Protein AF-A0A938RWR5-F1 (afdb_monomer_lite)

Foldseek 3Di:
DDDDDDDDDDPPPDDDPDDPDDPPPDDDDDDDPPPVVVPCPVVVVVVVVQVPDDPVRNVVVVVVVVVLVPDDPVVVVVVVVVVVVQVPDDPVRNVVVVVVVVVLVPDDPVVNVVVVVVVVPDDPVRVVVVVVVVVVVVVDDD

pLDDT: mean 77.19, std 21.81, range [32.59, 98.06]

Sequence (142 aa):
MTPCAVGPAAGRSAVSRRGFLRACAFALAGGAWPARADEKSPDRSARERWKKLSPKQREKVRERYQKFEKLPPKEQARVRKNLERWQKLSPDQRKAARERYKRWRELPPEKRDQLRERWRELTPEQRKELRKRRGQRKAEPS

Secondary structure (DSSP, 8-state):
---------------------------SS-S-------TT-HHHHHHHHHHTS-HHHHHHHHHHHHHHHTS-HHHHHHHHHHHHHHHTS-HHHHHHHHHHHHHHHHS-HHHHHHHHHHHHHS-HHHHHHHHHHHHHHHHS--

Structure (mmCIF, N/CA/C/O backbone):
data_AF-A0A938RWR5-F1
#
_entry.id   AF-A0A938RWR5-F1
#
loop_
_atom_site.group_PDB
_atom_site.id
_atom_site.type_symbol
_atom_site.label_atom_id
_atom_site.label_alt_id
_atom_site.label_comp_id
_atom_site.label_asym_id
_atom_site.label_entity_id
_atom_site.label_seq_id
_atom_site.pdbx_PDB_ins_code
_atom_site.Cartn_x
_atom_site.Cartn_y
_atom_site.Cartn_z
_atom_site.occupancy
_atom_site.B_iso_or_equiv
_atom_site.auth_seq_id
_atom_site.auth_comp_id
_atom_site.auth_asym_id
_atom_site.auth_atom_id
_atom_site.pdbx_PDB_model_num
ATOM 1 N N . MET A 1 1 ? -30.680 66.230 4.985 1.00 40.09 1 MET A N 1
ATOM 2 C CA . MET A 1 1 ? -30.682 67.282 3.947 1.00 40.09 1 MET A CA 1
ATOM 3 C C . MET A 1 1 ? -29.962 66.730 2.726 1.00 40.09 1 MET A C 1
ATOM 5 O O . MET A 1 1 ? -28.775 66.459 2.809 1.00 40.09 1 MET A O 1
ATOM 9 N N . THR A 1 2 ? -30.697 66.448 1.653 1.00 45.47 2 THR A N 1
ATOM 10 C CA . THR A 1 2 ? -30.172 66.134 0.308 1.00 45.47 2 THR A CA 1
ATOM 11 C C . THR A 1 2 ? -29.748 67.423 -0.408 1.00 45.47 2 THR A C 1
ATOM 13 O O . THR A 1 2 ? -30.280 68.484 -0.078 1.00 45.47 2 THR A O 1
ATOM 16 N N . PRO A 1 3 ? -28.856 67.344 -1.412 1.00 48.62 3 PRO A N 1
ATOM 17 C CA . PRO A 1 3 ? -29.376 67.477 -2.778 1.00 48.62 3 PRO A CA 1
ATOM 18 C C . PRO A 1 3 ? -28.792 66.492 -3.811 1.00 48.62 3 PRO A C 1
ATOM 20 O O . PRO A 1 3 ? -27.734 65.895 -3.635 1.00 48.62 3 PRO A O 1
ATOM 23 N N . CYS A 1 4 ? -29.559 66.344 -4.894 1.00 38.75 4 CYS A N 1
ATOM 24 C CA . CYS A 1 4 ? -29.287 65.610 -6.131 1.00 38.75 4 CYS A CA 1
ATOM 25 C C . CYS A 1 4 ? -28.329 66.370 -7.074 1.00 38.75 4 CYS A C 1
ATOM 27 O O . CYS A 1 4 ? -28.371 67.596 -7.070 1.00 38.75 4 CYS A O 1
ATOM 29 N N . ALA A 1 5 ? -27.591 65.661 -7.952 1.00 39.97 5 ALA A N 1
ATOM 30 C CA . ALA A 1 5 ? -27.679 65.759 -9.432 1.00 39.97 5 ALA A CA 1
ATOM 31 C C . ALA A 1 5 ? -26.479 65.119 -10.196 1.00 39.97 5 ALA A C 1
ATOM 33 O O . ALA A 1 5 ? -25.332 65.424 -9.903 1.00 39.97 5 ALA A O 1
ATOM 34 N N . VAL A 1 6 ? -26.814 64.275 -11.199 1.00 36.56 6 VAL A N 1
ATOM 35 C CA . VAL A 1 6 ? -26.268 64.113 -12.587 1.00 36.56 6 VAL A CA 1
ATOM 36 C C . VAL A 1 6 ? -24.734 64.025 -12.794 1.00 36.56 6 VAL A C 1
ATOM 38 O O . VAL A 1 6 ? -24.016 64.973 -12.530 1.00 36.56 6 VAL A O 1
ATOM 41 N N . GLY A 1 7 ? -24.163 62.929 -13.327 1.00 32.59 7 GLY A N 1
ATOM 42 C CA . GLY A 1 7 ? -24.146 62.546 -14.759 1.00 32.59 7 GLY A CA 1
ATOM 43 C C . GLY A 1 7 ? -23.030 61.510 -15.100 1.00 32.59 7 GLY A C 1
ATOM 44 O O . GLY A 1 7 ? -22.434 60.967 -14.179 1.00 32.59 7 GLY A O 1
ATOM 45 N N . PRO A 1 8 ? -22.756 61.206 -16.391 1.00 43.59 8 PRO A N 1
ATOM 46 C CA . PRO A 1 8 ? -22.699 59.867 -17.025 1.00 43.59 8 PRO A CA 1
ATOM 47 C C . PRO A 1 8 ? -21.349 59.118 -16.849 1.00 43.59 8 PRO A C 1
ATOM 49 O O . PRO A 1 8 ? -20.344 59.719 -16.509 1.00 43.59 8 PRO A O 1
ATOM 52 N N . ALA A 1 9 ? -21.219 57.801 -17.054 1.00 39.84 9 ALA A N 1
ATOM 53 C CA . ALA A 1 9 ? -21.160 57.187 -18.380 1.00 39.84 9 ALA A CA 1
ATOM 54 C C . ALA A 1 9 ? -21.158 55.649 -18.316 1.00 39.84 9 ALA A C 1
ATOM 56 O O . ALA A 1 9 ? -20.606 55.016 -17.419 1.00 39.84 9 ALA A O 1
ATOM 57 N N . ALA A 1 10 ? -21.776 55.064 -19.337 1.00 38.53 10 ALA A N 1
ATOM 58 C CA . ALA A 1 10 ? -21.840 53.642 -19.603 1.00 38.53 10 ALA A CA 1
ATOM 59 C C . ALA A 1 10 ? -20.448 52.997 -19.745 1.00 38.53 10 ALA A C 1
ATOM 61 O O . ALA A 1 10 ? -19.692 53.321 -20.653 1.00 38.53 10 ALA A O 1
ATOM 62 N N . GLY A 1 11 ? -20.167 51.993 -18.914 1.00 35.84 11 GLY A N 1
ATOM 63 C CA . GLY A 1 11 ? -19.085 51.028 -19.114 1.00 35.84 11 GLY A CA 1
ATOM 64 C C . GLY A 1 11 ? -19.623 49.694 -19.626 1.00 35.84 11 GLY A C 1
ATOM 65 O O . GLY A 1 11 ? -19.477 48.670 -18.966 1.00 35.84 11 GLY A O 1
ATOM 66 N N . ARG A 1 12 ? -20.302 49.690 -20.780 1.00 40.31 12 ARG A N 1
ATOM 67 C CA . ARG A 1 12 ? -20.577 48.447 -21.516 1.00 40.31 12 ARG A CA 1
ATOM 68 C C . ARG A 1 12 ? -19.326 48.093 -22.315 1.00 40.31 12 ARG A C 1
ATOM 70 O O . ARG A 1 12 ? -19.201 48.509 -23.462 1.00 40.31 12 ARG A O 1
ATOM 77 N N . SER A 1 13 ? -18.423 47.298 -21.748 1.00 39.00 13 SER A N 1
ATOM 78 C CA . SER A 1 13 ? -17.453 46.583 -22.582 1.00 39.00 13 SER A CA 1
ATOM 79 C C . SER A 1 13 ? -18.195 45.463 -23.296 1.00 39.00 13 SER A C 1
ATOM 81 O O . SER A 1 13 ? -18.506 44.412 -22.737 1.00 39.00 13 SER A O 1
ATOM 83 N N . ALA A 1 14 ? -18.571 45.785 -24.528 1.00 42.09 14 ALA A N 1
ATOM 84 C CA . ALA A 1 14 ? -19.242 44.923 -25.471 1.00 42.09 14 ALA A CA 1
ATOM 85 C C . ALA A 1 14 ? -18.469 43.617 -25.687 1.00 42.09 14 ALA A C 1
ATOM 87 O O . ALA A 1 14 ? -17.249 43.593 -25.846 1.00 42.09 14 ALA A O 1
ATOM 88 N N . VAL A 1 15 ? -19.230 42.527 -25.758 1.00 46.53 15 VAL A N 1
ATOM 89 C CA . VAL A 1 15 ? -18.776 41.254 -26.299 1.00 46.53 15 VAL A CA 1
ATOM 90 C C . VAL A 1 15 ? -18.375 41.492 -27.762 1.00 46.53 15 VAL A C 1
ATOM 92 O O . VAL A 1 15 ? -19.211 41.824 -28.602 1.00 46.53 15 VAL A O 1
ATOM 95 N N . SER A 1 16 ? -17.088 41.367 -28.086 1.00 40.25 16 SER A N 1
ATOM 96 C CA . SER A 1 16 ? -16.645 41.380 -29.481 1.00 40.25 16 SER A CA 1
ATOM 97 C C . SER A 1 16 ? -16.692 39.954 -30.013 1.00 40.25 16 SER A C 1
ATOM 99 O O . SER A 1 16 ? -15.748 39.174 -29.895 1.00 40.25 16 SER A O 1
ATOM 101 N N . ARG A 1 17 ? -17.846 39.597 -30.580 1.00 59.81 17 ARG A N 1
ATOM 102 C CA . ARG A 1 17 ? -17.933 38.530 -31.575 1.00 59.81 17 ARG A CA 1
ATOM 103 C C . ARG A 1 17 ? -17.366 39.095 -32.869 1.00 59.81 17 ARG A C 1
ATOM 105 O O . ARG A 1 17 ? -18.060 39.853 -33.536 1.00 59.81 17 ARG A O 1
ATOM 112 N N . ARG A 1 18 ? -16.143 38.719 -33.234 1.00 50.53 18 ARG A N 1
ATOM 113 C CA . ARG A 1 18 ? -15.664 38.744 -34.624 1.00 50.53 18 ARG A CA 1
ATOM 114 C C . ARG A 1 18 ? -14.396 37.905 -34.742 1.00 50.53 18 ARG A C 1
ATOM 116 O O . ARG A 1 18 ? -13.399 38.189 -34.095 1.00 50.53 18 ARG A O 1
ATOM 123 N N . GLY A 1 19 ? -14.462 36.903 -35.613 1.00 37.22 19 GLY A N 1
ATOM 124 C CA . GLY A 1 19 ? -13.286 36.390 -36.305 1.00 37.22 19 GLY A CA 1
ATOM 125 C C . GLY A 1 19 ? -12.647 35.147 -35.705 1.00 37.22 19 GLY A C 1
ATOM 126 O O . GLY A 1 19 ? -11.573 35.2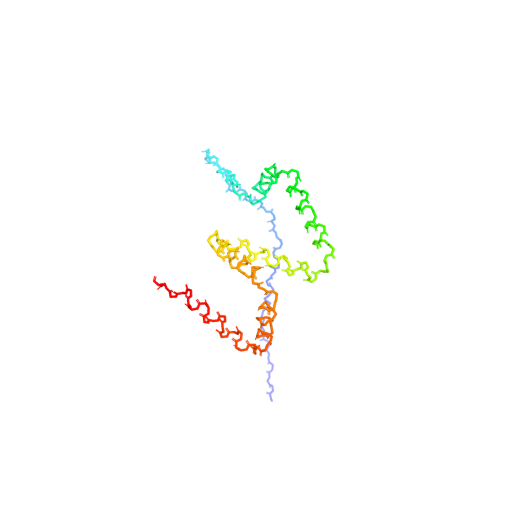05 -35.124 1.00 37.22 19 GLY A O 1
ATOM 127 N N . PHE A 1 20 ? -13.242 33.991 -35.993 1.00 50.78 20 PHE A N 1
ATOM 128 C CA . PHE A 1 20 ? -12.444 32.828 -36.367 1.00 50.78 20 PHE A CA 1
ATOM 129 C C . PHE A 1 20 ? -11.536 33.248 -37.539 1.00 50.78 20 PHE A C 1
ATOM 131 O O . PHE A 1 20 ? -11.994 33.334 -38.674 1.00 50.78 20 PHE A O 1
ATOM 138 N N . LEU A 1 21 ? -10.262 33.528 -37.276 1.00 47.47 21 LEU A N 1
ATOM 139 C CA . LEU A 1 21 ? -9.209 33.422 -38.278 1.00 47.47 21 LEU A CA 1
ATOM 140 C C . LEU A 1 21 ? -8.091 32.577 -37.683 1.00 47.47 21 LEU A C 1
ATOM 142 O O . LEU A 1 21 ? -7.358 32.982 -36.785 1.00 47.47 21 LEU A O 1
ATOM 146 N N . ARG A 1 22 ? -8.018 31.353 -38.205 1.00 52.22 22 ARG A N 1
ATOM 147 C CA . ARG A 1 22 ? -6.842 30.495 -38.170 1.00 52.22 22 ARG A CA 1
ATOM 148 C C . ARG A 1 22 ? -5.636 31.313 -38.631 1.00 52.22 22 ARG A C 1
ATOM 150 O O . ARG A 1 22 ? -5.512 31.585 -39.818 1.00 52.22 22 ARG A O 1
ATOM 157 N N . ALA A 1 23 ? -4.725 31.630 -37.723 1.00 42.16 23 ALA A N 1
ATOM 158 C CA . ALA A 1 23 ? -3.347 31.909 -38.092 1.00 42.16 23 ALA A CA 1
ATOM 159 C C . ALA A 1 23 ? -2.522 30.659 -37.776 1.00 42.16 23 ALA A C 1
ATOM 161 O O . ALA A 1 23 ? -1.905 30.528 -36.721 1.00 42.16 23 ALA A O 1
ATOM 162 N N . CYS A 1 24 ? -2.547 29.711 -38.714 1.00 50.62 24 CYS A N 1
ATOM 163 C CA . CYS A 1 24 ? -1.433 28.795 -38.908 1.00 50.62 24 CYS A CA 1
ATOM 164 C C . CYS A 1 24 ? -0.253 29.633 -39.417 1.00 50.62 24 CYS A C 1
ATOM 166 O O . CYS A 1 24 ? -0.067 29.766 -40.620 1.00 50.62 24 CYS A O 1
ATOM 168 N N . ALA A 1 25 ? 0.515 30.234 -38.513 1.00 46.31 25 ALA A N 1
ATOM 169 C CA . ALA A 1 25 ? 1.790 30.852 -38.854 1.00 46.31 25 ALA A CA 1
ATOM 170 C C . ALA A 1 25 ? 2.922 29.893 -38.471 1.00 46.31 25 ALA A C 1
ATOM 172 O O . ALA A 1 25 ? 3.584 30.080 -37.461 1.00 46.31 25 ALA A O 1
ATOM 173 N N . PHE A 1 26 ? 3.094 28.835 -39.265 1.00 49.84 26 PHE A N 1
ATOM 174 C CA . PHE A 1 26 ? 4.331 28.053 -39.346 1.00 49.84 26 PHE A CA 1
ATOM 175 C C . PHE A 1 26 ? 4.421 27.447 -40.748 1.00 49.84 26 PHE A C 1
ATOM 177 O O . PHE A 1 26 ? 3.980 26.327 -40.986 1.00 49.84 26 PHE A O 1
ATOM 184 N N . ALA A 1 27 ? 4.971 28.200 -41.693 1.00 51.00 27 ALA A N 1
ATOM 185 C CA . ALA A 1 27 ? 5.510 27.646 -42.926 1.00 51.00 27 ALA A CA 1
ATOM 186 C C . ALA A 1 27 ? 6.600 28.585 -43.452 1.00 51.00 27 ALA A C 1
ATOM 188 O O . ALA A 1 27 ? 6.427 29.797 -43.370 1.00 51.00 27 ALA A O 1
ATOM 189 N N . LEU A 1 28 ? 7.653 27.991 -44.034 1.00 54.94 28 LEU A N 1
ATOM 190 C CA . LEU A 1 28 ? 8.743 28.590 -44.832 1.00 54.94 28 LEU A CA 1
ATOM 191 C C . LEU A 1 28 ? 10.149 28.651 -44.195 1.00 54.94 28 LEU A C 1
ATOM 193 O O . LEU A 1 28 ? 10.841 29.657 -44.260 1.00 54.94 28 LEU A O 1
ATOM 197 N N . ALA A 1 29 ? 10.615 27.510 -43.687 1.00 52.66 29 ALA A N 1
ATOM 198 C CA . ALA A 1 29 ? 11.964 26.997 -43.957 1.00 52.66 29 ALA A CA 1
ATOM 199 C C . ALA A 1 29 ? 11.892 25.464 -43.860 1.00 52.66 29 ALA A C 1
ATOM 201 O O . ALA A 1 29 ? 11.328 24.932 -42.904 1.00 52.66 29 ALA A O 1
ATOM 202 N N . GLY A 1 30 ? 12.362 24.745 -44.880 1.00 50.34 30 GLY A N 1
ATOM 203 C CA . GLY A 1 30 ? 12.353 23.283 -44.893 1.00 50.34 30 GLY A CA 1
ATOM 204 C C . GLY A 1 30 ? 13.148 22.715 -43.716 1.00 50.34 30 GLY A C 1
ATOM 205 O O . GLY A 1 30 ? 14.277 23.124 -43.471 1.00 50.34 30 GLY A O 1
ATOM 206 N N . GLY A 1 31 ? 12.553 21.778 -42.983 1.00 51.38 31 GLY A N 1
ATOM 207 C CA . GLY A 1 31 ? 13.175 21.161 -41.814 1.00 51.38 31 GLY A CA 1
ATOM 208 C C . GLY A 1 31 ? 12.120 20.852 -40.772 1.00 51.38 31 GLY A C 1
ATOM 209 O O . GLY A 1 31 ? 11.800 21.692 -39.941 1.00 51.38 31 GLY A O 1
ATOM 210 N N . ALA A 1 32 ? 11.540 19.659 -40.902 1.00 54.69 32 ALA A N 1
ATOM 211 C CA . ALA A 1 32 ? 10.485 19.087 -40.082 1.00 54.69 32 ALA A CA 1
ATOM 212 C C 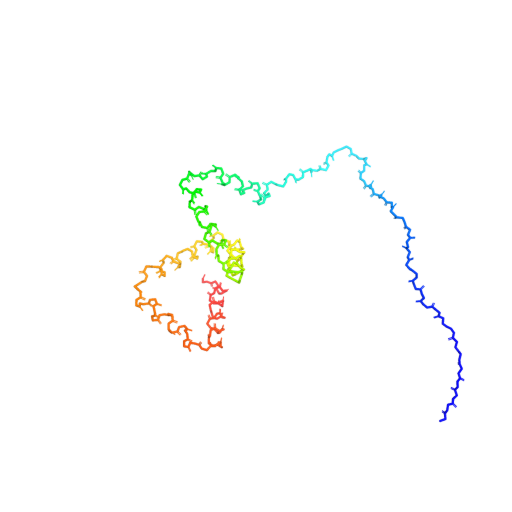. ALA A 1 32 ? 10.447 19.630 -38.644 1.00 54.69 32 ALA A C 1
ATOM 214 O O . ALA A 1 32 ? 11.428 19.510 -37.907 1.00 54.69 32 ALA A O 1
ATOM 215 N N . TRP A 1 33 ? 9.275 20.111 -38.200 1.00 53.31 33 TRP A N 1
ATOM 216 C CA . TRP A 1 33 ? 8.939 19.985 -36.782 1.00 53.31 33 TRP A CA 1
ATOM 217 C C . TRP A 1 33 ? 9.310 18.559 -36.398 1.00 53.31 33 TRP A C 1
ATOM 219 O O . TRP A 1 33 ? 8.787 17.641 -37.043 1.00 53.31 33 TRP A O 1
ATOM 229 N N . PRO A 1 34 ? 10.222 18.330 -35.434 1.00 55.00 34 PRO A N 1
ATOM 230 C CA . PRO A 1 34 ? 10.422 16.981 -34.980 1.00 55.00 34 PRO A CA 1
ATOM 231 C C . PRO A 1 34 ? 9.053 16.582 -34.456 1.00 55.00 34 PRO A C 1
ATOM 233 O O . PRO A 1 34 ? 8.578 17.112 -33.448 1.00 55.00 34 PRO A O 1
ATOM 236 N N . ALA A 1 35 ? 8.388 15.686 -35.183 1.00 53.78 35 ALA A N 1
ATOM 237 C CA . ALA A 1 35 ? 7.404 14.817 -34.601 1.00 53.78 35 ALA A CA 1
ATOM 238 C C . ALA A 1 35 ? 8.183 14.164 -33.472 1.00 53.78 35 ALA A C 1
ATOM 240 O O . ALA A 1 35 ? 8.950 13.226 -33.685 1.00 53.78 35 ALA A O 1
ATOM 241 N N . ARG A 1 36 ? 8.099 14.761 -32.281 1.00 55.34 36 ARG A N 1
ATOM 242 C CA . ARG A 1 36 ? 8.598 14.179 -31.057 1.00 55.34 36 ARG A CA 1
ATOM 243 C C . ARG A 1 36 ? 7.646 13.018 -30.870 1.00 55.34 36 ARG A C 1
ATOM 245 O O . ARG A 1 36 ? 6.604 13.150 -30.240 1.00 55.34 36 ARG A O 1
ATOM 252 N N . ALA A 1 37 ? 7.932 11.933 -31.589 1.00 51.97 37 ALA A N 1
ATOM 253 C CA . ALA A 1 37 ? 7.317 10.654 -31.381 1.00 51.97 37 ALA A CA 1
ATOM 254 C C . ALA A 1 37 ? 7.471 10.458 -29.886 1.00 51.97 37 ALA A C 1
ATOM 256 O O . ALA A 1 37 ? 8.584 10.482 -29.363 1.00 51.97 37 ALA A O 1
ATOM 257 N N . ASP A 1 38 ? 6.330 10.461 -29.215 1.00 54.16 38 ASP A N 1
ATOM 258 C CA . ASP A 1 38 ? 6.201 10.354 -27.781 1.00 54.16 38 ASP A CA 1
ATOM 259 C C . ASP A 1 38 ? 6.804 8.995 -27.392 1.00 54.16 38 ASP A C 1
ATOM 261 O O . ASP A 1 38 ? 6.133 7.962 -27.362 1.00 54.16 38 ASP A O 1
ATOM 265 N N . GLU A 1 39 ? 8.132 8.963 -27.244 1.00 50.03 39 GLU A N 1
ATOM 266 C CA . GLU A 1 39 ? 8.948 7.743 -27.187 1.00 50.03 39 GLU A CA 1
ATOM 267 C C . GLU A 1 39 ? 8.579 6.907 -25.957 1.00 50.03 39 GLU A C 1
ATOM 269 O O . GLU A 1 39 ? 8.838 5.708 -25.875 1.00 50.03 39 GLU A O 1
ATOM 274 N N . LYS A 1 40 ? 7.906 7.538 -24.990 1.00 48.50 40 LYS A N 1
ATOM 275 C CA . LYS A 1 40 ? 7.461 6.929 -23.745 1.00 48.50 40 LYS A CA 1
ATOM 276 C C . LYS A 1 40 ? 6.019 7.297 -23.418 1.00 48.50 40 LYS A C 1
ATOM 278 O O . LYS A 1 40 ? 5.719 7.515 -22.244 1.00 48.50 40 LYS A O 1
ATOM 283 N N . SER A 1 41 ? 5.114 7.276 -24.403 1.00 48.25 41 SER A N 1
ATOM 284 C CA . SER A 1 41 ? 3.688 7.321 -24.067 1.00 48.25 41 SER A CA 1
ATOM 285 C C . SER A 1 41 ? 3.393 6.159 -23.104 1.00 48.25 41 SER A C 1
ATOM 287 O O . SER A 1 41 ? 3.685 4.989 -23.419 1.00 48.25 41 SER A O 1
ATOM 289 N N . PRO A 1 42 ? 2.843 6.429 -21.902 1.00 59.88 42 PRO A N 1
ATOM 290 C CA . PRO A 1 42 ? 2.576 5.397 -20.905 1.00 59.88 42 PRO A CA 1
ATOM 291 C C . PRO A 1 42 ? 1.664 4.290 -21.457 1.00 59.88 42 PRO A C 1
ATOM 293 O O . PRO A 1 42 ? 1.755 3.145 -21.003 1.00 59.88 42 PRO A O 1
ATOM 296 N N . ASP A 1 43 ? 0.866 4.603 -22.482 1.00 60.53 43 ASP A N 1
ATOM 297 C CA . ASP A 1 43 ? -0.024 3.684 -23.187 1.00 60.53 43 ASP A CA 1
ATOM 298 C C . ASP A 1 43 ? 0.742 2.644 -24.046 1.00 60.53 43 ASP A C 1
ATOM 300 O O . ASP A 1 43 ? 0.500 1.438 -23.912 1.00 60.53 43 ASP A O 1
ATOM 304 N N . ARG A 1 44 ? 1.716 3.074 -24.871 1.00 59.81 44 ARG A N 1
ATOM 305 C CA . ARG A 1 44 ? 2.503 2.184 -25.750 1.00 59.81 44 ARG A CA 1
ATOM 306 C C . ARG A 1 44 ? 3.310 1.197 -24.913 1.00 59.81 44 ARG A C 1
ATOM 308 O O . ARG A 1 44 ? 3.266 -0.013 -25.141 1.00 59.81 44 ARG A O 1
ATOM 315 N N . SER A 1 45 ? 3.927 1.704 -23.847 1.00 78.06 45 SER A N 1
ATOM 316 C CA . SER A 1 45 ? 4.682 0.882 -22.902 1.00 78.06 45 SER A CA 1
ATOM 317 C C . SER A 1 45 ? 3.798 -0.130 -22.151 1.00 78.06 45 SER A C 1
ATOM 319 O O . SER A 1 45 ? 4.256 -1.222 -21.811 1.00 78.06 45 SER A O 1
ATOM 321 N N . ALA A 1 46 ? 2.523 0.185 -21.885 1.00 81.25 46 ALA A N 1
ATOM 322 C CA . ALA A 1 46 ? 1.597 -0.741 -21.231 1.00 81.25 46 ALA A CA 1
ATOM 323 C C . ALA A 1 46 ? 1.190 -1.892 -22.155 1.00 81.25 46 ALA A C 1
ATOM 325 O O . ALA A 1 46 ? 1.199 -3.048 -21.723 1.00 81.25 46 ALA A O 1
ATOM 326 N N . ARG A 1 47 ? 0.903 -1.592 -23.428 1.00 84.94 47 ARG A N 1
ATOM 327 C CA . ARG A 1 47 ? 0.578 -2.604 -24.443 1.00 84.94 47 ARG A CA 1
ATOM 328 C C . ARG A 1 47 ? 1.742 -3.563 -24.684 1.00 84.94 47 ARG A C 1
ATOM 330 O O . ARG A 1 47 ? 1.537 -4.774 -24.728 1.00 84.94 47 ARG A O 1
ATOM 337 N N . GLU A 1 48 ? 2.970 -3.061 -24.761 1.00 88.94 48 GLU A N 1
ATOM 338 C CA . GLU A 1 48 ? 4.161 -3.909 -24.890 1.00 88.94 48 GLU A CA 1
ATOM 339 C C . GLU A 1 48 ? 4.402 -4.786 -23.657 1.00 88.94 48 GLU A C 1
ATOM 341 O O . GLU A 1 48 ? 4.661 -5.983 -23.793 1.00 88.94 48 GLU A O 1
ATOM 346 N N . ARG A 1 49 ? 4.255 -4.231 -22.443 1.00 86.88 49 ARG A N 1
ATOM 347 C CA . ARG A 1 49 ? 4.325 -5.023 -21.203 1.00 86.88 49 ARG A CA 1
ATOM 348 C C . ARG A 1 49 ? 3.279 -6.135 -21.185 1.00 86.88 49 ARG A C 1
ATOM 350 O O . ARG A 1 49 ? 3.601 -7.239 -20.764 1.00 86.88 49 ARG A O 1
ATOM 357 N N . TRP A 1 50 ? 2.063 -5.865 -21.661 1.00 87.88 50 TRP A N 1
ATOM 358 C CA . TRP A 1 50 ? 0.991 -6.860 -21.751 1.00 87.88 50 TRP A CA 1
ATOM 359 C C . TRP A 1 50 ? 1.328 -8.004 -22.713 1.00 87.88 50 TRP A C 1
ATOM 361 O O . TRP A 1 50 ? 1.143 -9.175 -22.372 1.00 87.88 50 TRP A O 1
ATOM 371 N N . LYS A 1 51 ? 1.884 -7.682 -23.889 1.00 91.00 51 LYS A N 1
ATOM 372 C CA . LYS A 1 51 ? 2.335 -8.685 -24.868 1.00 91.00 51 LYS A CA 1
ATOM 373 C C . LYS A 1 51 ? 3.379 -9.635 -24.271 1.00 91.00 51 LYS A C 1
ATOM 375 O O . LYS A 1 51 ? 3.300 -10.832 -24.520 1.00 91.00 51 LYS A O 1
ATOM 380 N N . LYS A 1 52 ? 4.275 -9.129 -23.417 1.00 93.31 52 LYS A N 1
ATOM 381 C CA . LYS A 1 52 ? 5.320 -9.913 -22.730 1.00 93.31 52 LYS A CA 1
ATOM 382 C C . LYS A 1 52 ? 4.810 -10.806 -21.585 1.00 93.31 52 LYS A C 1
ATOM 384 O O . LYS A 1 52 ? 5.582 -11.606 -21.068 1.00 93.31 52 LYS A O 1
ATOM 389 N N . LEU A 1 53 ? 3.547 -10.684 -21.161 1.00 93.75 53 LEU A N 1
ATOM 390 C CA . LEU A 1 53 ? 2.987 -11.540 -20.108 1.00 93.75 53 LEU A CA 1
ATOM 391 C C . LEU A 1 53 ? 2.658 -12.939 -20.637 1.00 93.75 53 LEU A C 1
ATOM 393 O O . LEU A 1 53 ? 2.036 -13.069 -21.695 1.00 93.75 53 LEU A O 1
ATOM 397 N N . SER A 1 54 ? 2.976 -13.967 -19.848 1.00 95.94 54 SER A N 1
ATOM 398 C CA . SER A 1 54 ? 2.543 -15.343 -20.107 1.00 95.94 54 SER A CA 1
ATOM 399 C C . SER A 1 54 ? 1.022 -15.501 -19.939 1.00 95.94 54 SER A C 1
ATOM 401 O O . SER A 1 54 ? 0.395 -14.692 -19.242 1.00 95.94 54 SER A O 1
ATOM 403 N N . PRO A 1 55 ? 0.398 -16.552 -20.507 1.00 94.94 55 PRO A N 1
ATOM 404 C CA . PRO A 1 55 ? -1.041 -16.796 -20.358 1.00 94.94 55 PRO A CA 1
ATOM 405 C C . PRO A 1 55 ? -1.502 -16.787 -18.891 1.00 94.94 55 PRO A C 1
ATOM 407 O O . PRO A 1 55 ? -2.417 -16.045 -18.536 1.00 94.94 55 PRO A O 1
ATOM 410 N N . LYS A 1 56 ? -0.767 -17.479 -18.009 1.00 95.06 56 LYS A N 1
ATOM 411 C CA . LYS A 1 56 ? -1.028 -17.517 -16.558 1.00 95.06 56 LYS A CA 1
ATOM 412 C C . LYS A 1 56 ? -0.914 -16.144 -15.887 1.00 95.06 56 LYS A C 1
ATOM 414 O O . LYS A 1 56 ? -1.609 -15.851 -14.917 1.00 95.06 56 LYS A O 1
ATOM 419 N N . GLN A 1 57 ? -0.017 -15.276 -16.359 1.00 93.69 57 GLN A N 1
ATOM 420 C CA . GLN A 1 57 ? 0.086 -13.909 -15.840 1.00 93.69 57 GLN A CA 1
ATOM 421 C C . GLN A 1 57 ? -1.089 -13.042 -16.301 1.00 93.69 57 GLN A C 1
ATOM 423 O O . GLN A 1 57 ? -1.630 -12.289 -15.490 1.00 93.69 57 GLN A O 1
ATOM 428 N N . ARG A 1 58 ? -1.502 -13.156 -17.570 1.00 94.75 58 ARG A N 1
ATOM 429 C CA . ARG A 1 58 ? -2.665 -12.431 -18.108 1.00 94.75 58 ARG A CA 1
ATOM 430 C C . ARG A 1 58 ? -3.952 -12.836 -17.394 1.00 94.75 58 ARG A C 1
ATOM 432 O O . ARG A 1 58 ? -4.741 -11.963 -17.040 1.00 94.75 58 ARG A O 1
ATOM 439 N N . GLU A 1 59 ? -4.118 -14.124 -17.111 1.00 95.44 59 GLU A N 1
ATOM 440 C CA . GLU A 1 59 ? -5.232 -14.657 -16.322 1.00 95.44 59 GLU A CA 1
ATOM 441 C C . GLU A 1 59 ? -5.280 -14.039 -14.919 1.00 95.44 59 GLU A C 1
ATOM 443 O O . GLU A 1 59 ? -6.283 -13.434 -14.549 1.00 95.44 59 GLU A O 1
ATOM 448 N N . LYS A 1 60 ? -4.161 -14.036 -14.182 1.00 94.62 60 LYS A N 1
ATOM 449 C CA . LYS A 1 60 ? -4.087 -13.373 -12.866 1.00 94.62 60 LYS A CA 1
ATOM 450 C C . LYS A 1 60 ? -4.439 -11.887 -12.916 1.00 94.62 60 LYS A C 1
ATOM 452 O O . LYS A 1 60 ? -4.990 -11.352 -11.952 1.00 94.62 60 LYS A O 1
ATOM 457 N N . VAL A 1 61 ? -4.078 -11.182 -13.992 1.00 94.12 61 VAL A N 1
ATOM 458 C CA . VAL A 1 61 ? -4.473 -9.774 -14.155 1.00 94.12 61 VAL A CA 1
ATOM 459 C C . VAL A 1 61 ? -5.979 -9.665 -14.390 1.00 94.12 61 VAL A C 1
ATOM 461 O O . VAL A 1 61 ? -6.617 -8.831 -13.748 1.00 94.12 61 VAL A O 1
ATOM 464 N N . ARG A 1 62 ? -6.553 -10.532 -15.231 1.00 94.81 62 ARG A N 1
ATOM 465 C CA . ARG A 1 62 ? -7.999 -10.596 -15.481 1.00 94.81 62 ARG A CA 1
ATOM 466 C C . ARG A 1 62 ? -8.783 -10.877 -14.198 1.00 94.81 62 ARG A C 1
ATOM 468 O O . ARG A 1 62 ? -9.702 -10.130 -13.887 1.00 94.81 62 ARG A O 1
ATOM 475 N N . GLU A 1 63 ? -8.382 -11.871 -13.411 1.00 96.62 63 GLU A N 1
ATOM 476 C CA . GLU A 1 63 ? -9.024 -12.193 -12.128 1.00 96.62 63 GLU A CA 1
ATOM 477 C C . GLU A 1 63 ? -9.004 -11.009 -11.153 1.00 96.62 63 GLU A C 1
ATOM 479 O O . GLU A 1 63 ? -9.996 -10.704 -10.490 1.00 96.62 63 GLU A O 1
ATOM 484 N N . ARG A 1 64 ? -7.861 -10.318 -11.047 1.00 95.25 64 ARG A N 1
ATOM 485 C CA . ARG A 1 64 ? -7.737 -9.131 -10.189 1.00 95.25 64 ARG A CA 1
ATOM 486 C C . ARG A 1 64 ? -8.631 -7.995 -10.667 1.00 95.25 64 ARG A C 1
ATOM 488 O O . ARG A 1 64 ? -9.192 -7.294 -9.830 1.00 95.25 64 ARG A O 1
ATOM 495 N N . TYR A 1 65 ? -8.758 -7.823 -11.980 1.00 94.12 65 TYR A N 1
ATOM 496 C CA . TYR A 1 65 ? -9.633 -6.818 -12.567 1.00 94.12 65 TYR A CA 1
ATOM 497 C C . TYR A 1 65 ? -11.110 -7.127 -12.297 1.00 94.12 65 TYR A C 1
ATOM 499 O O . TYR A 1 65 ? -11.809 -6.274 -11.764 1.00 94.12 65 TYR A O 1
ATOM 507 N N . GLN A 1 66 ? -11.552 -8.369 -12.506 1.00 96.12 66 GLN A N 1
ATOM 508 C CA . GLN A 1 66 ? -12.918 -8.796 -12.174 1.00 96.12 66 GLN A CA 1
ATOM 509 C C . GLN A 1 66 ? -13.241 -8.599 -10.686 1.00 96.12 66 GLN A C 1
ATOM 511 O O . GLN A 1 66 ? -14.329 -8.154 -10.328 1.00 96.12 66 GLN A O 1
ATOM 516 N N . LYS A 1 67 ? -12.290 -8.899 -9.789 1.00 96.12 67 LYS A N 1
ATOM 517 C CA . LYS A 1 67 ? -12.449 -8.619 -8.352 1.00 96.12 67 LYS A CA 1
ATOM 518 C C . LYS A 1 67 ? -12.588 -7.125 -8.075 1.00 96.12 67 LYS A C 1
ATOM 520 O O . LYS A 1 67 ? -13.358 -6.758 -7.199 1.00 96.12 67 LYS A O 1
ATOM 525 N N . PHE A 1 68 ? -11.856 -6.282 -8.801 1.00 94.31 68 PHE A N 1
ATOM 526 C CA . PHE A 1 68 ? -11.939 -4.830 -8.674 1.00 94.31 68 PHE A CA 1
ATOM 527 C C . PHE A 1 68 ? -13.285 -4.275 -9.159 1.00 94.31 68 PHE A C 1
ATOM 529 O O . PHE A 1 68 ? -13.851 -3.429 -8.475 1.00 94.31 68 PHE A O 1
ATOM 536 N N . GLU A 1 69 ?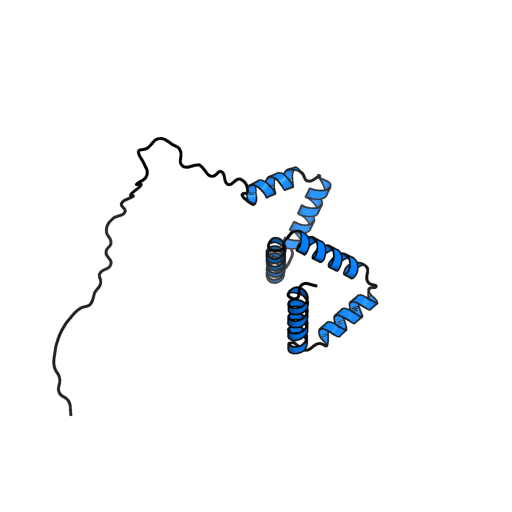 -13.821 -4.767 -10.277 1.00 95.12 69 GLU A N 1
ATOM 537 C CA . GLU A 1 69 ? -15.131 -4.340 -10.796 1.00 95.12 69 GLU A CA 1
ATOM 538 C C . GLU A 1 69 ? -16.274 -4.652 -9.828 1.00 95.12 69 GLU A C 1
ATOM 540 O O . GLU A 1 69 ? -17.196 -3.855 -9.677 1.00 95.12 69 GLU A O 1
ATOM 545 N N . LYS A 1 70 ? -16.173 -5.773 -9.107 1.00 96.69 70 LYS A N 1
ATOM 546 C CA . LYS A 1 70 ? -17.147 -6.182 -8.085 1.00 96.69 70 LYS A CA 1
ATOM 547 C C . LYS A 1 70 ? -17.071 -5.360 -6.790 1.00 96.69 70 LYS A C 1
ATOM 549 O O . LYS A 1 70 ? -17.922 -5.530 -5.921 1.00 96.69 70 LYS A O 1
ATOM 554 N N . LEU A 1 71 ? -16.061 -4.501 -6.611 1.00 96.44 71 LEU A N 1
ATOM 555 C CA . LEU A 1 71 ? -15.963 -3.660 -5.415 1.00 96.44 71 LEU A CA 1
ATOM 556 C C . LEU A 1 71 ? -16.981 -2.508 -5.462 1.00 96.44 71 LEU A C 1
ATOM 558 O O . LEU A 1 71 ? -17.200 -1.938 -6.531 1.00 96.44 71 LEU A O 1
ATOM 562 N N . PRO A 1 72 ? -17.513 -2.063 -4.308 1.00 98.06 72 PRO A N 1
ATOM 563 C CA . PRO A 1 72 ? -18.318 -0.847 -4.234 1.00 98.06 72 PRO A CA 1
ATOM 564 C C . PRO A 1 72 ? -17.562 0.390 -4.760 1.00 98.06 72 PRO A C 1
ATOM 566 O O . PRO A 1 72 ? -16.339 0.471 -4.598 1.00 98.06 72 PRO A O 1
ATOM 569 N N . PRO A 1 73 ? -18.248 1.419 -5.295 1.00 96.75 73 PRO A N 1
ATOM 570 C CA . PRO A 1 73 ? -17.598 2.591 -5.896 1.00 96.75 73 PRO A CA 1
ATOM 571 C C . PRO A 1 73 ? -16.580 3.297 -4.983 1.00 96.75 73 PRO A C 1
ATOM 573 O O . PRO A 1 73 ? -15.495 3.685 -5.421 1.00 96.75 73 PRO A O 1
ATOM 576 N N . LYS A 1 74 ? -16.881 3.406 -3.682 1.00 96.38 74 LYS A N 1
ATOM 577 C CA . LYS A 1 74 ? -15.974 3.987 -2.675 1.00 96.38 74 LYS A CA 1
ATOM 578 C C . LYS A 1 74 ? -14.671 3.192 -2.538 1.00 96.38 74 LYS A C 1
ATOM 580 O O . LYS A 1 74 ? -13.588 3.766 -2.408 1.00 96.38 74 LYS A O 1
ATOM 585 N N . GLU A 1 75 ? -14.771 1.871 -2.595 1.00 95.44 75 GLU A N 1
ATOM 586 C CA . GLU A 1 75 ? -13.629 0.965 -2.523 1.00 95.44 75 GLU A CA 1
ATOM 587 C C . GLU A 1 75 ? -12.803 1.003 -3.808 1.00 95.44 75 GLU A C 1
ATOM 589 O O . GLU A 1 75 ? -11.573 1.096 -3.750 1.00 95.44 75 GLU A O 1
ATOM 594 N N . GLN A 1 76 ? -13.461 1.064 -4.967 1.00 96.31 76 GLN A N 1
ATOM 595 C CA . GLN A 1 76 ? -12.781 1.283 -6.242 1.00 96.31 76 GLN A CA 1
ATOM 596 C C . GLN A 1 76 ? -11.979 2.591 -6.237 1.00 96.31 76 GLN A C 1
ATOM 598 O O . GLN A 1 76 ? -10.806 2.602 -6.619 1.00 96.31 76 GLN A O 1
ATOM 603 N N . ALA A 1 77 ? -12.569 3.686 -5.746 1.00 96.62 77 ALA A 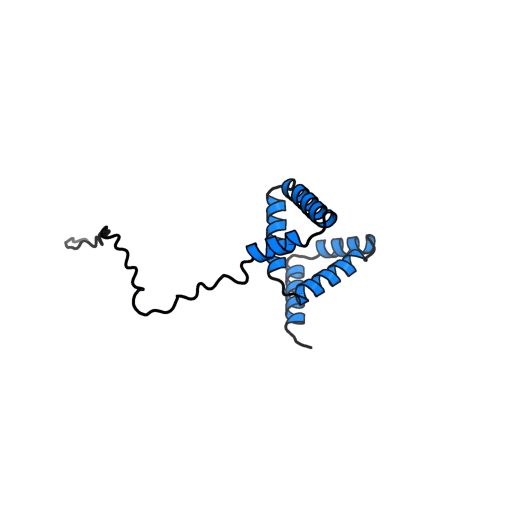N 1
ATOM 604 C CA . ALA A 1 77 ? -11.891 4.975 -5.622 1.00 96.62 77 ALA A CA 1
ATOM 605 C C . ALA A 1 77 ? -10.658 4.889 -4.704 1.00 96.62 77 ALA A C 1
ATOM 607 O O . ALA A 1 77 ? -9.589 5.410 -5.038 1.00 96.62 77 ALA A O 1
ATOM 608 N N . ARG A 1 78 ? -10.765 4.171 -3.578 1.00 96.00 78 ARG A N 1
ATOM 609 C CA . ARG A 1 78 ? -9.638 3.925 -2.665 1.00 96.00 78 ARG A CA 1
ATOM 610 C C . ARG A 1 78 ? -8.501 3.169 -3.354 1.00 96.00 78 ARG A C 1
ATOM 612 O O . ARG A 1 78 ? -7.340 3.557 -3.215 1.00 96.00 78 ARG A O 1
ATOM 619 N N . VAL A 1 79 ? -8.820 2.125 -4.118 1.00 95.19 79 VAL A N 1
ATOM 620 C CA . VAL A 1 79 ? -7.828 1.349 -4.878 1.00 95.19 79 VAL A CA 1
ATOM 621 C C . VAL A 1 79 ? -7.163 2.208 -5.957 1.00 95.19 79 VAL A C 1
ATOM 623 O O . VAL A 1 79 ? -5.933 2.218 -6.031 1.00 95.19 79 VAL A O 1
ATOM 626 N N . ARG A 1 80 ? -7.930 2.992 -6.730 1.00 94.62 80 ARG A N 1
ATOM 627 C CA . ARG A 1 80 ? -7.387 3.919 -7.745 1.00 94.62 80 ARG A CA 1
ATOM 628 C C . ARG A 1 80 ? -6.425 4.938 -7.125 1.00 94.62 80 ARG A C 1
ATOM 630 O O . ARG A 1 80 ? -5.309 5.098 -7.610 1.00 94.62 80 ARG A O 1
ATOM 637 N N . LYS A 1 81 ? -6.798 5.545 -5.993 1.00 95.75 81 LYS A N 1
ATOM 638 C CA . LYS A 1 81 ? -5.943 6.493 -5.255 1.00 95.75 81 LYS A CA 1
ATOM 639 C C . LYS A 1 81 ? -4.648 5.851 -4.751 1.00 95.75 81 LYS A C 1
ATOM 641 O O . LYS A 1 81 ? -3.583 6.466 -4.782 1.00 95.75 81 LYS A O 1
ATOM 646 N N . ASN A 1 82 ? -4.718 4.608 -4.277 1.00 93.62 82 ASN A N 1
ATOM 647 C CA . ASN A 1 82 ? -3.531 3.865 -3.856 1.00 93.62 82 ASN A CA 1
ATOM 648 C C . ASN A 1 82 ? -2.617 3.530 -5.043 1.00 93.62 82 ASN A C 1
ATOM 650 O O . ASN A 1 82 ? -1.397 3.634 -4.913 1.00 93.62 82 ASN A O 1
ATOM 654 N N . LEU A 1 83 ? -3.193 3.176 -6.196 1.00 92.69 83 LEU A N 1
ATOM 655 C CA . LEU A 1 83 ? -2.447 2.924 -7.427 1.00 92.69 83 LEU A CA 1
ATOM 656 C C . LEU A 1 83 ? -1.733 4.186 -7.926 1.00 92.69 83 LEU A C 1
ATOM 658 O O . LEU A 1 83 ? -0.554 4.120 -8.258 1.00 92.69 83 LEU A O 1
ATOM 662 N N . GLU A 1 84 ? -2.404 5.336 -7.919 1.00 93.44 84 GLU A N 1
ATOM 663 C CA . GLU A 1 84 ? -1.808 6.620 -8.302 1.00 93.44 84 GLU A CA 1
ATOM 664 C C . GLU A 1 84 ? -0.597 6.961 -7.417 1.00 93.44 84 GLU A C 1
ATOM 666 O O . GLU A 1 84 ? 0.488 7.278 -7.909 1.00 93.44 84 GLU A O 1
ATOM 671 N N . ARG A 1 85 ? -0.739 6.809 -6.092 1.00 90.75 85 ARG A N 1
ATOM 672 C CA . ARG A 1 85 ? 0.375 6.982 -5.145 1.00 90.75 85 ARG A CA 1
ATOM 673 C C . ARG A 1 85 ? 1.524 6.025 -5.439 1.00 90.75 85 ARG A C 1
ATOM 675 O O . ARG A 1 85 ? 2.676 6.432 -5.375 1.00 90.75 85 ARG A O 1
ATOM 682 N N . TRP A 1 86 ? 1.219 4.770 -5.762 1.00 90.56 86 TRP A N 1
ATOM 683 C CA . TRP A 1 86 ? 2.221 3.762 -6.101 1.00 90.56 86 TRP A CA 1
ATOM 684 C C . TRP A 1 86 ? 2.986 4.101 -7.387 1.00 90.56 86 TRP A C 1
ATOM 686 O O . TRP A 1 86 ? 4.207 3.933 -7.446 1.00 90.56 86 TRP A O 1
ATOM 696 N N . GLN A 1 87 ? 2.289 4.601 -8.409 1.00 88.31 87 GLN A N 1
ATOM 697 C CA . GLN A 1 87 ? 2.903 5.028 -9.667 1.00 88.31 87 GLN A CA 1
ATOM 698 C C . GL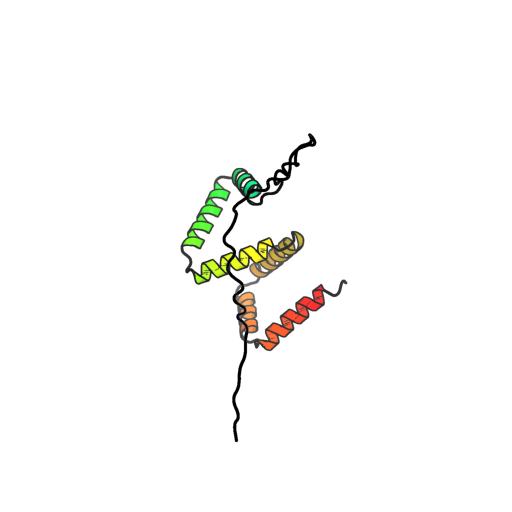N A 1 87 ? 3.870 6.200 -9.460 1.00 88.31 87 GLN A C 1
ATOM 700 O O . GLN A 1 87 ? 4.924 6.218 -10.089 1.00 88.31 87 GLN A O 1
ATOM 705 N N . LYS A 1 88 ? 3.577 7.096 -8.512 1.00 91.12 88 LYS A N 1
ATOM 706 C CA . LYS A 1 88 ? 4.447 8.224 -8.136 1.00 91.12 88 LYS A CA 1
ATOM 707 C C . LYS A 1 88 ? 5.701 7.826 -7.341 1.00 91.12 88 LYS A C 1
ATOM 709 O O . LYS A 1 88 ? 6.603 8.643 -7.204 1.00 91.12 88 LYS A O 1
ATOM 714 N N . LEU A 1 89 ? 5.784 6.599 -6.814 1.00 88.56 89 LEU A N 1
ATOM 715 C CA . LEU A 1 89 ? 6.976 6.135 -6.093 1.00 88.56 89 LEU A CA 1
ATOM 716 C C . LEU A 1 89 ? 8.139 5.848 -7.050 1.00 88.56 89 LEU A C 1
ATOM 718 O O . LEU A 1 89 ? 7.941 5.195 -8.081 1.00 88.56 89 LEU A O 1
ATOM 722 N N . SER A 1 90 ? 9.355 6.230 -6.646 1.00 92.81 90 SER A N 1
ATOM 723 C CA . SER A 1 90 ? 10.594 5.845 -7.335 1.00 92.81 90 SER A CA 1
ATOM 724 C C . SER A 1 90 ? 10.845 4.326 -7.252 1.00 92.81 90 SER A C 1
ATOM 726 O O . SER A 1 90 ? 10.274 3.649 -6.386 1.00 92.81 90 SER A O 1
ATOM 728 N N . PRO A 1 91 ? 11.696 3.746 -8.120 1.00 89.94 91 PRO A N 1
ATOM 729 C CA . PRO A 1 91 ? 12.039 2.323 -8.061 1.00 89.94 91 PRO A CA 1
ATOM 730 C C . PRO A 1 91 ? 12.519 1.863 -6.674 1.00 89.94 91 PRO A C 1
ATOM 732 O O . PRO A 1 91 ? 12.018 0.857 -6.163 1.00 89.94 91 PRO A O 1
ATOM 735 N N . ASP A 1 92 ? 13.380 2.640 -6.014 1.00 90.81 92 ASP A N 1
ATOM 736 C CA . ASP A 1 92 ? 13.891 2.321 -4.674 1.00 90.81 92 ASP A CA 1
ATOM 737 C C . ASP A 1 92 ? 12.811 2.420 -3.601 1.00 90.81 92 ASP A C 1
ATOM 739 O O . ASP A 1 92 ? 12.691 1.552 -2.732 1.00 90.81 92 ASP A O 1
ATOM 743 N N . GLN A 1 93 ? 11.943 3.429 -3.693 1.00 88.75 93 GLN A N 1
ATOM 744 C CA . GLN A 1 93 ? 10.796 3.550 -2.798 1.00 88.75 93 GLN A CA 1
ATOM 745 C C . GLN A 1 93 ? 9.836 2.366 -2.955 1.00 88.75 93 GLN A C 1
ATOM 747 O O . GLN A 1 93 ? 9.330 1.852 -1.951 1.00 88.75 93 GLN A O 1
ATOM 752 N N . ARG A 1 94 ? 9.613 1.892 -4.189 1.00 90.38 94 ARG A N 1
ATOM 753 C CA . ARG A 1 94 ? 8.816 0.687 -4.462 1.00 90.38 94 ARG A CA 1
ATOM 754 C C . ARG A 1 94 ? 9.488 -0.559 -3.890 1.00 90.38 94 ARG A C 1
ATOM 756 O O . ARG A 1 94 ? 8.792 -1.354 -3.261 1.00 90.38 94 ARG A O 1
ATOM 763 N N . LYS A 1 95 ? 10.807 -0.724 -4.047 1.00 92.06 95 LYS A N 1
ATOM 764 C CA . LYS A 1 95 ? 11.572 -1.834 -3.446 1.00 92.06 95 LYS A CA 1
ATOM 765 C C . LYS A 1 95 ? 11.426 -1.825 -1.924 1.00 92.06 95 LYS A C 1
ATOM 767 O O . LYS A 1 95 ? 10.936 -2.792 -1.348 1.00 92.06 95 LYS A O 1
ATOM 772 N N . ALA A 1 96 ? 11.697 -0.693 -1.279 1.00 91.50 96 ALA A N 1
ATOM 773 C CA . ALA A 1 96 ? 11.550 -0.538 0.167 1.00 91.50 96 ALA A CA 1
ATOM 774 C C . ALA A 1 96 ? 10.101 -0.736 0.660 1.00 91.50 96 ALA A C 1
ATOM 776 O O . ALA A 1 96 ? 9.871 -1.129 1.807 1.00 91.50 96 ALA A O 1
ATOM 777 N N . ALA A 1 97 ? 9.094 -0.421 -0.159 1.00 91.62 97 ALA A N 1
ATOM 778 C CA . ALA A 1 97 ? 7.696 -0.709 0.153 1.00 91.62 97 ALA A CA 1
ATOM 779 C C . ALA A 1 97 ? 7.388 -2.214 0.081 1.00 91.62 97 ALA A C 1
ATOM 781 O O . ALA A 1 97 ? 6.746 -2.732 0.994 1.00 91.62 97 ALA A O 1
ATOM 782 N N . ARG A 1 98 ? 7.885 -2.921 -0.946 1.00 92.75 98 ARG A N 1
ATOM 783 C CA . ARG A 1 98 ? 7.742 -4.382 -1.072 1.00 92.75 98 ARG A CA 1
ATOM 784 C C . ARG A 1 98 ? 8.413 -5.117 0.083 1.00 92.75 98 ARG A C 1
ATOM 786 O O . ARG A 1 98 ? 7.768 -5.967 0.681 1.00 92.75 98 ARG A O 1
ATOM 793 N N . GLU A 1 99 ? 9.634 -4.735 0.455 1.00 94.31 99 GLU A N 1
ATOM 794 C CA . GLU A 1 99 ? 10.351 -5.361 1.577 1.00 94.31 99 GLU A CA 1
ATOM 795 C C . GLU A 1 99 ? 9.628 -5.156 2.910 1.00 94.31 99 GLU A C 1
ATOM 797 O O . GLU A 1 99 ? 9.452 -6.088 3.693 1.00 94.31 99 GLU A O 1
ATOM 802 N N . ARG A 1 100 ? 9.117 -3.944 3.163 1.00 92.62 100 ARG A N 1
ATOM 803 C CA . ARG A 1 100 ? 8.281 -3.695 4.348 1.00 92.62 100 ARG A CA 1
ATOM 804 C C . ARG A 1 100 ? 7.017 -4.544 4.350 1.00 92.62 100 ARG A C 1
ATOM 806 O O . ARG A 1 100 ? 6.649 -5.057 5.401 1.00 92.62 100 ARG A O 1
ATOM 813 N N . TYR A 1 101 ? 6.363 -4.679 3.200 1.00 93.06 101 TYR A N 1
ATOM 814 C CA . TYR A 1 101 ? 5.166 -5.502 3.078 1.00 93.06 101 TYR A CA 1
ATOM 815 C C . TYR A 1 101 ? 5.466 -6.991 3.280 1.00 93.06 101 TYR A C 1
ATOM 817 O O . TYR A 1 101 ? 4.695 -7.667 3.954 1.00 93.06 101 TYR A O 1
ATOM 825 N N . LYS A 1 102 ? 6.592 -7.485 2.752 1.00 94.50 102 LYS A N 1
ATOM 826 C CA . LYS A 1 102 ? 7.061 -8.860 2.947 1.00 94.50 102 LYS A CA 1
ATOM 827 C C . LYS A 1 102 ? 7.277 -9.157 4.432 1.00 94.50 102 LYS A C 1
ATOM 829 O O . LYS A 1 102 ? 6.596 -10.028 4.960 1.00 94.50 102 LYS A O 1
ATOM 834 N N . ARG A 1 103 ? 8.075 -8.334 5.125 1.00 93.25 103 ARG A N 1
ATOM 835 C CA . ARG A 1 103 ? 8.292 -8.463 6.578 1.00 93.25 103 ARG A CA 1
ATOM 836 C C . ARG A 1 103 ? 6.990 -8.407 7.370 1.00 93.25 103 ARG A C 1
ATOM 838 O O . ARG A 1 103 ? 6.787 -9.196 8.277 1.00 93.25 103 ARG A O 1
ATOM 845 N N . TRP A 1 104 ? 6.080 -7.497 7.014 1.00 92.38 104 TRP A N 1
ATOM 846 C CA . TRP A 1 104 ? 4.762 -7.420 7.650 1.00 92.38 104 TRP A CA 1
ATOM 847 C C . TRP A 1 104 ? 3.945 -8.704 7.464 1.00 92.38 104 TRP A C 1
ATOM 849 O O . TRP A 1 104 ? 3.257 -9.140 8.381 1.00 92.38 104 TRP A O 1
ATOM 859 N N . ARG A 1 105 ? 4.004 -9.304 6.273 1.00 92.00 105 ARG A N 1
ATOM 860 C CA . ARG A 1 105 ? 3.297 -10.543 5.943 1.00 92.00 105 ARG A CA 1
ATOM 861 C C . ARG A 1 105 ? 3.871 -11.786 6.616 1.00 92.00 105 ARG A C 1
ATOM 863 O O . ARG A 1 105 ? 3.129 -12.751 6.758 1.00 92.00 105 ARG A O 1
ATOM 870 N N . GLU A 1 106 ? 5.148 -11.756 6.971 1.00 93.88 106 GLU A N 1
ATOM 871 C CA . GLU A 1 106 ? 5.852 -12.823 7.691 1.00 93.88 106 GLU A CA 1
ATOM 872 C C . GLU A 1 106 ? 5.592 -12.778 9.205 1.00 93.88 106 GLU A C 1
ATOM 874 O O . GLU A 1 106 ? 5.842 -13.761 9.893 1.00 93.88 106 GLU A O 1
ATOM 879 N N . LEU A 1 107 ? 5.049 -11.674 9.737 1.00 93.75 107 LEU A N 1
ATOM 880 C CA . LEU A 1 107 ? 4.693 -11.589 11.153 1.00 93.75 107 LEU A CA 1
ATOM 881 C C . LEU A 1 107 ? 3.586 -12.599 11.522 1.00 93.75 107 LEU A C 1
ATOM 883 O O . LEU A 1 107 ? 2.586 -12.704 10.790 1.00 93.75 107 LEU A O 1
ATOM 887 N N . PRO A 1 108 ? 3.683 -13.252 12.699 1.00 95.81 108 PRO A N 1
ATOM 888 C CA . PRO A 1 108 ? 2.596 -14.055 13.253 1.00 95.81 108 PRO A CA 1
ATOM 889 C C . PRO A 1 108 ? 1.277 -13.266 13.296 1.00 95.81 108 PRO A C 1
ATOM 891 O O . PRO A 1 108 ? 1.308 -12.043 13.496 1.00 95.81 108 PRO A O 1
ATOM 894 N N . PRO A 1 109 ? 0.121 -13.909 13.052 1.00 93.25 109 PRO A N 1
ATOM 895 C CA . PRO A 1 109 ? -1.173 -13.226 13.063 1.00 93.25 109 PRO A CA 1
ATOM 896 C C . PRO A 1 109 ? -1.430 -12.477 14.379 1.00 93.25 109 PRO A C 1
ATOM 898 O O . PRO A 1 109 ? -1.812 -11.311 14.326 1.00 93.25 109 PRO A O 1
ATOM 901 N N . GLU A 1 110 ? -1.058 -13.052 15.522 1.00 94.25 110 GLU A N 1
ATOM 902 C CA . GLU A 1 110 ? -1.203 -12.451 16.855 1.00 94.25 110 GLU A CA 1
ATOM 903 C C . GLU A 1 110 ? -0.397 -11.153 16.964 1.00 94.25 110 GLU A C 1
ATOM 905 O O . GLU A 1 110 ? -0.877 -10.131 17.451 1.00 94.25 110 GLU A O 1
ATOM 910 N N . LYS A 1 111 ? 0.835 -11.148 16.437 1.00 93.56 111 LYS A N 1
ATOM 911 C CA . LYS A 1 111 ? 1.670 -9.939 16.394 1.00 93.56 111 LYS A CA 1
ATOM 912 C C . LYS A 1 111 ? 1.076 -8.878 15.474 1.00 93.56 111 LYS A C 1
ATOM 914 O O . LYS A 1 111 ? 1.159 -7.689 15.779 1.00 93.56 111 LYS A O 1
ATOM 919 N N . ARG A 1 112 ? 0.466 -9.276 14.355 1.00 94.00 112 ARG A N 1
ATOM 920 C CA . ARG A 1 112 ? -0.237 -8.338 13.466 1.00 94.00 112 ARG A CA 1
ATOM 921 C C . ARG A 1 112 ? -1.458 -7.734 14.153 1.00 94.00 112 ARG A C 1
ATOM 923 O O . ARG A 1 112 ? -1.708 -6.546 13.957 1.00 94.00 112 ARG A O 1
ATOM 930 N N . ASP A 1 113 ? -2.187 -8.512 14.943 1.00 93.81 113 ASP A N 1
ATOM 931 C CA . ASP A 1 113 ? -3.365 -8.052 15.681 1.00 93.81 113 ASP A CA 1
ATOM 932 C C . ASP A 1 113 ? -2.999 -7.095 16.808 1.00 93.81 113 ASP A C 1
ATOM 934 O O . ASP A 1 113 ? -3.499 -5.971 16.807 1.00 93.81 113 ASP A O 1
ATOM 938 N N . GLN A 1 114 ? -1.996 -7.430 17.621 1.00 95.19 114 GLN A N 1
ATOM 939 C CA . GLN A 1 114 ? -1.442 -6.517 18.629 1.00 95.19 114 GLN A CA 1
ATOM 940 C C . GLN A 1 114 ? -1.013 -5.176 18.012 1.00 95.19 114 GLN A C 1
ATOM 942 O O . GLN A 1 114 ? -1.294 -4.103 18.541 1.00 95.19 114 GLN A O 1
ATOM 947 N N . LEU A 1 115 ? -0.345 -5.200 16.853 1.00 93.00 115 LEU A N 1
ATOM 948 C CA . LEU A 1 115 ? 0.057 -3.971 16.160 1.00 93.00 115 LEU A CA 1
ATOM 949 C C . LEU A 1 115 ? -1.143 -3.186 15.605 1.00 93.00 115 LEU A C 1
ATOM 951 O O . LEU A 1 115 ? -1.098 -1.954 15.565 1.00 93.00 115 LEU A O 1
ATOM 955 N N . ARG A 1 116 ? -2.210 -3.873 15.177 1.00 92.75 116 ARG A N 1
ATOM 956 C CA . ARG A 1 116 ? -3.459 -3.236 14.734 1.00 92.75 116 ARG A CA 1
ATOM 957 C C . ARG A 1 116 ? -4.200 -2.588 15.901 1.00 92.75 116 ARG A C 1
ATOM 959 O O . ARG A 1 116 ? -4.687 -1.475 15.723 1.00 92.75 116 ARG A O 1
ATOM 966 N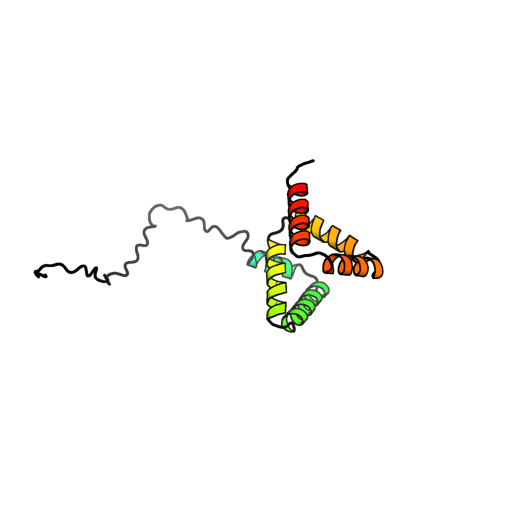 N . GLU A 1 117 ? -4.267 -3.242 17.053 1.00 94.69 117 GLU A N 1
ATOM 967 C CA . GLU A 1 117 ? -4.901 -2.728 18.273 1.00 94.69 117 GLU A CA 1
ATOM 968 C C . GLU A 1 117 ? -4.167 -1.507 18.809 1.00 94.69 117 GLU A C 1
ATOM 970 O O . GLU A 1 117 ? -4.763 -0.434 18.876 1.00 94.69 117 GLU A O 1
ATOM 975 N N . ARG A 1 118 ? -2.844 -1.604 18.998 1.00 93.62 118 ARG A N 1
ATOM 976 C CA . ARG A 1 118 ? -2.020 -0.449 19.388 1.00 93.62 118 ARG A CA 1
ATOM 977 C C . ARG A 1 118 ? -2.214 0.729 18.442 1.00 93.62 118 ARG A C 1
ATOM 979 O O . ARG A 1 118 ? -2.253 1.875 18.866 1.00 93.62 118 ARG A O 1
ATOM 986 N N . TRP A 1 119 ? -2.356 0.478 17.138 1.00 92.38 119 TRP A N 1
ATOM 987 C CA . TRP A 1 119 ? -2.635 1.554 16.186 1.00 92.38 119 TRP A CA 1
ATOM 988 C C . TRP A 1 119 ? -4.023 2.182 16.378 1.00 92.38 119 TRP A C 1
ATOM 990 O O . TRP A 1 119 ? -4.157 3.393 16.183 1.00 92.38 119 TRP A O 1
ATOM 1000 N N . ARG A 1 120 ? -5.049 1.393 16.731 1.00 92.31 120 ARG A N 1
ATOM 1001 C CA . ARG A 1 120 ? -6.416 1.874 17.010 1.00 92.31 120 ARG A CA 1
ATOM 1002 C C . ARG A 1 120 ? -6.471 2.742 18.266 1.00 92.31 120 ARG A C 1
ATOM 1004 O O . ARG A 1 120 ? -7.151 3.759 18.209 1.00 92.31 120 ARG A O 1
ATOM 1011 N N . GLU A 1 121 ? -5.714 2.386 19.299 1.00 94.50 121 GLU A N 1
ATOM 1012 C CA . GLU A 1 121 ? -5.611 3.126 20.568 1.00 94.50 121 GLU A CA 1
ATOM 1013 C C . GLU A 1 121 ? -4.971 4.511 20.411 1.00 94.50 121 GLU A C 1
ATOM 1015 O O . GLU A 1 121 ? -5.305 5.433 21.149 1.00 94.50 121 GLU A O 1
ATOM 1020 N N . LEU A 1 122 ? -4.075 4.689 19.432 1.00 94.25 122 LEU A N 1
ATOM 1021 C CA . LEU A 1 122 ? -3.434 5.986 19.207 1.00 94.25 122 LEU A CA 1
ATOM 1022 C C . LEU A 1 122 ? -4.442 7.065 18.792 1.00 94.25 122 LEU A C 1
ATOM 1024 O O . LEU A 1 122 ? -5.183 6.893 17.813 1.00 94.25 122 LEU A O 1
ATOM 1028 N N . THR A 1 123 ? -4.366 8.225 19.447 1.00 95.31 123 THR A N 1
ATOM 1029 C CA . THR A 1 123 ? -5.171 9.402 19.094 1.00 95.31 123 THR A CA 1
ATOM 1030 C C . THR A 1 123 ? -4.779 9.956 17.712 1.00 95.31 123 THR A C 1
ATOM 1032 O O . THR A 1 123 ? -3.675 9.690 17.206 1.00 95.31 123 THR A O 1
ATOM 1035 N N . PRO A 1 124 ? -5.653 10.735 17.045 1.00 94.00 124 PRO A N 1
ATOM 1036 C CA . PRO A 1 124 ? -5.320 11.395 15.780 1.00 94.00 124 PRO A CA 1
ATOM 1037 C C . PRO A 1 124 ? -4.029 12.230 15.841 1.00 94.00 124 PRO A C 1
ATOM 1039 O O . PRO A 1 124 ? -3.229 12.197 14.899 1.00 94.00 124 PRO A O 1
ATOM 1042 N N . GLU A 1 125 ? -3.791 12.916 16.958 1.00 94.06 125 GLU A N 1
ATOM 1043 C CA . GLU A 1 125 ? -2.623 13.759 17.231 1.00 94.06 125 GLU A CA 1
ATOM 1044 C C . GLU A 1 125 ? -1.362 12.901 17.342 1.00 94.06 125 GLU A C 1
ATOM 1046 O O . GLU A 1 125 ? -0.373 13.163 16.656 1.00 94.06 125 GLU A O 1
ATOM 1051 N N . GLN A 1 126 ? -1.420 11.806 18.106 1.00 93.75 126 GLN A N 1
ATOM 1052 C CA . GLN A 1 126 ? -0.305 10.865 18.234 1.00 93.75 126 GLN A CA 1
ATOM 1053 C C . GLN A 1 126 ? 0.057 10.234 16.881 1.00 93.75 126 GLN A C 1
ATOM 1055 O O . GLN A 1 126 ? 1.231 10.126 16.516 1.00 93.75 126 GLN A O 1
ATOM 1060 N N . ARG A 1 127 ? -0.946 9.868 16.071 1.00 93.06 127 ARG A N 1
ATOM 1061 C CA . ARG A 1 127 ? -0.722 9.358 14.707 1.00 93.06 127 ARG A CA 1
ATOM 1062 C C . ARG A 1 127 ? -0.098 10.414 13.790 1.00 93.06 127 ARG A C 1
ATOM 1064 O O . ARG A 1 127 ? 0.704 10.057 12.917 1.00 93.06 127 ARG A O 1
ATOM 1071 N N . LYS A 1 128 ? -0.472 11.692 13.940 1.00 92.62 128 LYS A N 1
ATOM 1072 C CA . LYS A 1 128 ? 0.114 12.815 13.187 1.00 92.62 128 LYS A CA 1
ATOM 1073 C C . LYS A 1 128 ? 1.580 13.003 13.569 1.00 92.62 128 LYS A C 1
ATOM 1075 O O . LYS A 1 128 ? 2.418 13.077 12.669 1.00 92.62 128 LYS A O 1
ATOM 1080 N N . GLU A 1 129 ? 1.894 12.972 14.859 1.00 93.62 129 GLU A N 1
ATOM 1081 C CA . GLU A 1 129 ? 3.261 13.131 15.354 1.00 93.62 129 GLU A CA 1
ATOM 1082 C C . GLU A 1 129 ? 4.167 11.976 14.912 1.00 93.62 129 GLU A C 1
ATOM 1084 O O . GLU A 1 129 ? 5.231 12.195 14.338 1.00 93.62 129 GLU A O 1
ATOM 1089 N N . LEU A 1 130 ? 3.700 10.725 15.009 1.00 91.00 130 LEU A N 1
ATOM 1090 C CA . LEU A 1 130 ? 4.443 9.572 14.484 1.00 91.00 130 LEU A CA 1
ATOM 1091 C C . LEU A 1 130 ? 4.746 9.693 12.984 1.00 91.00 130 LEU A C 1
ATOM 1093 O O . LEU A 1 130 ? 5.807 9.265 12.518 1.00 91.00 130 LEU A O 1
ATOM 1097 N N . ARG A 1 131 ? 3.822 10.267 12.204 1.00 89.19 131 ARG A N 1
ATOM 1098 C CA . ARG A 1 131 ? 4.034 10.513 10.772 1.00 89.19 131 ARG A CA 1
ATOM 1099 C C . ARG A 1 131 ? 5.079 11.601 10.543 1.00 89.19 131 ARG A C 1
ATOM 1101 O O . ARG A 1 131 ? 5.919 11.416 9.663 1.00 89.19 131 ARG A O 1
ATOM 1108 N N . LYS A 1 132 ? 5.043 12.680 11.332 1.00 90.44 132 LYS A N 1
ATOM 1109 C CA . LYS A 1 132 ? 6.022 13.774 11.295 1.00 90.44 132 LYS A CA 1
ATOM 1110 C C . LYS A 1 132 ? 7.418 13.261 11.644 1.00 90.44 132 LYS A C 1
ATOM 1112 O O . LYS A 1 132 ? 8.321 13.389 10.821 1.00 90.44 132 LYS A O 1
ATOM 1117 N N . ARG A 1 133 ? 7.557 12.533 12.757 1.00 90.38 133 ARG A N 1
ATOM 1118 C CA . ARG A 1 133 ? 8.817 11.910 13.194 1.00 90.38 133 ARG A CA 1
ATOM 1119 C C . ARG A 1 133 ? 9.406 10.964 12.147 1.00 90.38 133 ARG A C 1
ATOM 1121 O O . ARG A 1 133 ? 10.607 10.969 11.896 1.00 90.38 133 ARG A O 1
ATOM 1128 N N . ARG A 1 134 ? 8.568 10.149 11.488 1.00 84.94 134 ARG A N 1
ATOM 1129 C CA . ARG A 1 134 ? 9.009 9.278 10.377 1.00 84.94 134 ARG A CA 1
ATOM 1130 C C . ARG A 1 134 ? 9.400 10.048 9.115 1.00 84.94 134 ARG A C 1
ATOM 1132 O O . ARG A 1 134 ? 10.144 9.495 8.309 1.00 84.94 134 ARG A O 1
ATOM 1139 N N . GLY A 1 135 ? 8.854 11.243 8.906 1.00 83.56 135 GLY A N 1
ATOM 1140 C CA . GLY A 1 135 ? 9.259 12.149 7.833 1.00 83.56 135 GLY A CA 1
ATOM 1141 C C . GLY A 1 135 ? 10.620 12.779 8.121 1.00 83.56 135 GLY A C 1
ATOM 1142 O O . GLY A 1 135 ? 11.497 12.711 7.271 1.00 83.56 135 GLY A O 1
ATOM 1143 N N . GLN A 1 136 ? 10.814 13.285 9.341 1.00 80.88 136 GLN A N 1
ATOM 1144 C CA . GLN A 1 136 ? 12.063 13.910 9.796 1.00 80.88 136 GLN A CA 1
ATOM 1145 C C . GLN A 1 136 ? 13.246 12.934 9.766 1.00 80.88 136 GLN A C 1
ATOM 1147 O O . GLN A 1 136 ? 14.247 13.223 9.127 1.00 80.88 136 GLN A O 1
ATOM 1152 N N . ARG A 1 137 ? 13.076 11.709 10.288 1.00 77.25 137 ARG A N 1
ATOM 1153 C CA . ARG A 1 137 ? 14.102 10.644 10.212 1.00 77.25 137 ARG A CA 1
ATOM 1154 C C . ARG A 1 137 ? 14.525 10.240 8.797 1.00 77.25 137 ARG A C 1
ATOM 1156 O O . ARG A 1 137 ? 15.480 9.493 8.646 1.00 77.25 137 ARG A O 1
ATOM 1163 N N . LYS A 1 138 ? 13.747 10.594 7.774 1.00 67.38 138 LYS A N 1
ATOM 1164 C CA . LYS A 1 138 ? 14.114 10.352 6.371 1.00 67.38 138 LYS A CA 1
ATOM 1165 C C . LYS A 1 138 ? 14.768 11.566 5.715 1.00 67.38 138 LYS A C 1
ATOM 1167 O O . LYS A 1 138 ? 15.312 11.406 4.631 1.00 67.38 138 LYS A O 1
ATOM 1172 N N . ALA A 1 139 ? 14.604 12.748 6.306 1.00 61.31 139 ALA A N 1
ATOM 1173 C CA . ALA A 1 139 ? 15.152 14.007 5.821 1.00 61.31 139 ALA A CA 1
ATOM 1174 C C . ALA A 1 139 ? 16.541 14.288 6.407 1.00 61.31 139 ALA A C 1
ATOM 1176 O O . ALA A 1 139 ? 17.297 15.014 5.779 1.00 61.31 139 ALA A O 1
ATOM 1177 N N . GLU A 1 140 ? 16.875 13.699 7.557 1.00 37.97 140 GLU A N 1
ATOM 1178 C CA . GLU A 1 140 ? 18.248 13.620 8.059 1.00 37.97 140 GLU A CA 1
ATOM 1179 C C . GLU A 1 140 ? 18.990 12.514 7.293 1.00 37.97 140 GLU A C 1
ATOM 1181 O O . GLU A 1 140 ? 18.653 11.333 7.455 1.00 37.97 140 GLU A O 1
ATOM 1186 N N . PRO A 1 141 ? 19.941 12.862 6.408 1.00 48.94 141 PRO A N 1
ATOM 1187 C CA . PRO A 1 141 ? 20.847 11.875 5.857 1.00 48.94 141 PRO A CA 1
ATOM 1188 C C . PRO A 1 141 ? 21.765 11.402 6.987 1.00 48.94 141 PRO A C 1
ATOM 1190 O O . PRO A 1 141 ? 22.297 12.214 7.742 1.00 48.94 141 PRO A O 1
ATOM 1193 N N . SER A 1 142 ? 21.881 10.082 7.123 1.00 42.69 142 SER A N 1
ATOM 1194 C CA . SER A 1 142 ? 22.911 9.453 7.950 1.00 42.69 142 SER A CA 1
ATOM 1195 C C . SER A 1 142 ? 24.242 9.436 7.221 1.00 42.69 142 SER A C 1
ATOM 1197 O O . SER A 1 142 ? 24.215 9.380 5.970 1.00 42.69 142 SER A O 1
#

Radius of gyration: 29.77 Å; chains: 1; bounding box: 54×85×66 Å